Protein AF-A0A1V5H235-F1 (afdb_monomer)

pLDDT: mean 94.53, std 9.11, range [47.03, 98.69]

Mean predicted aligned error: 4.04 Å

Secondary structure (DSSP, 8-state):
-----SS-HHHHHHHHHHHHHHHHHHHHHHHHHHHHTT----HHHHHHHHHHHHHHSS-S-HHHHHHHHH--

Solvent-accessible surface area (backbone atoms only — not comparable to full-atom values): 4424 Å² total; per-residue (Å²): 130,88,79,73,70,96,60,54,73,68,57,52,44,68,74,41,46,66,62,54,51,50,53,53,50,53,52,52,53,47,52,56,51,41,53,74,69,73,50,75,102,44,72,66,60,58,49,52,55,52,38,53,51,41,71,70,52,96,62,81,62,33,70,58,56,32,52,54,66,75,72,111

Sequence (72 aa):
MSMTPPKSGAELLNMSYLDMRSHLLEVAAAFDRIERAGGADDPRLELLRQVGRIALDAKPDRARRFLERLSE

Foldseek 3Di:
DPDDPPDDPVRVCVVCVVVVVVVVVVLVVVVVVCVVVVHDPDVVVVLSVVLVCLCPDPDPPSVVVSVVSVVD

Radius of gyration: 15.8 Å; Cα contacts (8 Å, |Δi|>4): 17; chains: 1; bounding box: 29×22×53 Å

Structure (mmCIF, N/CA/C/O backbone):
data_AF-A0A1V5H235-F1
#
_entry.id   AF-A0A1V5H235-F1
#
loop_
_atom_site.group_PDB
_atom_site.id
_atom_site.type_symbol
_atom_site.label_atom_id
_atom_site.label_alt_id
_atom_site.label_comp_id
_atom_site.label_asym_id
_atom_site.label_entity_id
_atom_site.label_seq_id
_atom_site.pdbx_PDB_ins_code
_atom_site.Cartn_x
_atom_site.Cartn_y
_atom_site.Cartn_z
_atom_site.occupancy
_atom_site.B_iso_or_equiv
_atom_site.auth_seq_id
_atom_site.auth_comp_id
_atom_site.auth_asym_id
_atom_site.auth_atom_id
_atom_site.pdbx_PDB_model_num
ATOM 1 N N . MET A 1 1 ? -6.477 -10.564 30.269 1.00 47.03 1 MET A N 1
ATOM 2 C CA . MET A 1 1 ? -7.392 -9.414 30.096 1.00 47.03 1 MET A CA 1
ATOM 3 C C . MET A 1 1 ? -7.511 -9.139 28.608 1.00 47.03 1 MET A C 1
ATOM 5 O O . MET A 1 1 ? -6.481 -8.969 27.971 1.00 47.03 1 MET A O 1
ATOM 9 N N . SER A 1 2 ? -8.721 -9.180 28.045 1.00 58.19 2 SER A N 1
ATOM 10 C CA . SER A 1 2 ? -8.946 -8.777 26.651 1.00 58.19 2 SER A CA 1
ATOM 11 C C . SER A 1 2 ? -8.781 -7.263 26.575 1.00 58.19 2 SER A C 1
ATOM 13 O O . SER A 1 2 ? -9.601 -6.534 27.126 1.00 58.19 2 SER A O 1
ATOM 15 N N . MET A 1 3 ? -7.687 -6.795 25.978 1.00 69.94 3 MET A N 1
ATOM 16 C CA . MET A 1 3 ? -7.449 -5.368 25.798 1.00 69.94 3 MET A CA 1
ATOM 17 C C . MET A 1 3 ? -8.284 -4.906 24.609 1.00 69.94 3 MET A C 1
ATOM 19 O O . MET A 1 3 ? -7.924 -5.143 23.458 1.00 69.94 3 MET A O 1
ATOM 23 N N . THR A 1 4 ? -9.440 -4.313 24.893 1.00 68.94 4 THR A N 1
ATOM 24 C CA . THR A 1 4 ? -10.262 -3.681 23.863 1.00 68.94 4 THR A CA 1
ATOM 25 C C . THR A 1 4 ? -9.415 -2.614 23.167 1.00 68.94 4 THR A C 1
ATOM 27 O O . THR A 1 4 ? -8.817 -1.784 23.859 1.00 68.94 4 THR A O 1
ATOM 30 N N . PRO A 1 5 ? -9.320 -2.623 21.826 1.00 78.19 5 PRO A N 1
ATOM 31 C CA . PRO A 1 5 ? -8.619 -1.576 21.103 1.00 78.19 5 PRO A CA 1
ATOM 32 C C . PRO A 1 5 ? -9.182 -0.201 21.494 1.00 78.19 5 PRO A C 1
ATOM 34 O O . PRO A 1 5 ? -10.401 -0.053 21.576 1.00 78.19 5 PRO A O 1
ATOM 37 N N . PRO A 1 6 ? -8.331 0.816 21.718 1.00 86.62 6 PRO A N 1
ATOM 38 C CA . PRO A 1 6 ? -8.775 2.132 22.186 1.00 86.62 6 PRO A CA 1
ATOM 39 C C . PRO A 1 6 ? -9.606 2.908 21.152 1.00 86.62 6 PRO A C 1
ATOM 41 O O . PRO A 1 6 ? -10.156 3.951 21.486 1.00 86.62 6 PRO A O 1
ATOM 44 N N . LYS A 1 7 ? -9.671 2.431 19.903 1.00 92.94 7 LYS A N 1
ATOM 45 C CA . LYS A 1 7 ? -10.487 2.982 18.817 1.00 92.94 7 LYS A CA 1
ATOM 46 C C . LYS A 1 7 ? -11.204 1.851 18.088 1.00 92.94 7 LYS A C 1
ATOM 48 O O . LYS A 1 7 ? -10.627 0.781 17.882 1.00 92.94 7 LYS A O 1
ATOM 53 N N . SER A 1 8 ? -12.435 2.102 17.664 1.00 95.31 8 SER A N 1
ATOM 54 C CA . SER A 1 8 ? -13.185 1.222 16.770 1.00 95.31 8 SER A CA 1
ATOM 55 C C . SER A 1 8 ? -12.578 1.198 15.361 1.00 95.31 8 SER A C 1
ATOM 57 O O . SER A 1 8 ? -11.828 2.091 14.957 1.00 95.31 8 SER A O 1
ATOM 59 N N . GLY A 1 9 ? -12.945 0.189 14.568 1.00 93.81 9 GLY A N 1
ATOM 60 C CA . GLY A 1 9 ? -12.539 0.117 13.162 1.00 93.81 9 GLY A CA 1
ATOM 61 C C . GLY A 1 9 ? -13.033 1.309 12.330 1.00 93.81 9 GLY A C 1
ATOM 62 O O . GLY A 1 9 ? -12.315 1.771 11.448 1.00 93.81 9 GLY A O 1
ATOM 63 N N . ALA A 1 10 ? -14.218 1.846 12.640 1.00 96.56 10 ALA A N 1
ATOM 64 C CA . ALA A 1 10 ? -14.774 3.011 11.952 1.00 96.56 10 ALA A CA 1
ATOM 65 C C . ALA A 1 10 ? -13.975 4.290 12.246 1.00 96.56 10 ALA A C 1
ATOM 67 O O . ALA A 1 10 ? -13.699 5.063 11.331 1.00 96.56 10 ALA A O 1
ATOM 68 N N . GLU A 1 11 ? -13.554 4.490 13.498 1.00 97.62 11 GLU A N 1
ATOM 69 C CA . GLU A 1 11 ? -12.705 5.626 13.875 1.00 97.62 11 GLU A CA 1
ATOM 70 C C . GLU A 1 11 ? -11.340 5.554 13.190 1.00 97.62 11 GLU A C 1
ATOM 72 O O . GLU A 1 11 ? -10.882 6.551 12.638 1.00 97.62 11 GLU A O 1
ATOM 77 N N . LEU A 1 12 ? -10.715 4.372 13.165 1.00 96.06 12 LEU A N 1
ATOM 78 C CA . LEU A 1 12 ? -9.445 4.172 12.465 1.00 96.06 12 LEU A CA 1
ATOM 79 C C . LEU A 1 12 ? -9.579 4.419 10.960 1.00 96.06 12 LEU A C 1
ATOM 81 O O . LEU A 1 12 ? -8.744 5.112 10.382 1.00 96.06 12 LEU A O 1
ATOM 85 N N . LEU A 1 13 ? -10.644 3.910 10.333 1.00 96.19 13 LEU A N 1
ATOM 86 C CA . LEU A 1 13 ? -10.911 4.167 8.922 1.00 96.19 13 LEU A CA 1
ATOM 87 C C . LEU A 1 13 ? -11.059 5.666 8.661 1.00 96.19 13 LEU A C 1
ATOM 89 O O . LEU A 1 13 ? -10.396 6.184 7.773 1.00 96.19 13 LEU A O 1
ATOM 93 N N . ASN A 1 14 ? -11.876 6.372 9.444 1.00 98.25 14 ASN A N 1
ATOM 94 C CA . ASN A 1 14 ? -12.091 7.806 9.262 1.00 98.25 14 ASN A CA 1
ATOM 95 C C . ASN A 1 14 ? -10.793 8.615 9.421 1.00 98.25 14 ASN A C 1
ATOM 97 O O . ASN A 1 14 ? -10.539 9.523 8.635 1.00 98.25 14 ASN A O 1
ATOM 101 N N . MET A 1 15 ? -9.954 8.258 10.399 1.00 97.62 15 MET A N 1
ATOM 102 C CA . MET A 1 15 ? -8.659 8.911 10.618 1.00 97.62 15 MET A CA 1
ATOM 103 C C . MET A 1 15 ? -7.684 8.713 9.454 1.00 97.62 15 MET A C 1
ATOM 105 O O . MET A 1 15 ? -6.917 9.621 9.160 1.00 97.62 15 MET A O 1
ATOM 109 N N . SER A 1 16 ? -7.691 7.544 8.807 1.00 96.56 16 SER A N 1
ATOM 110 C CA . SER A 1 16 ? -6.701 7.188 7.778 1.00 96.56 16 SER A CA 1
ATOM 111 C C . SER A 1 16 ? -7.222 7.278 6.341 1.00 96.56 16 SER A C 1
ATOM 113 O O . SER A 1 16 ? -6.442 7.129 5.404 1.00 96.56 16 SER A O 1
ATOM 115 N N . TYR A 1 17 ? -8.524 7.504 6.136 1.00 97.88 17 TYR A N 1
ATOM 116 C CA . TYR A 1 17 ? -9.173 7.353 4.829 1.00 97.88 17 TYR A CA 1
ATOM 117 C C . TYR A 1 17 ? -8.549 8.227 3.738 1.00 97.88 17 TYR A C 1
ATOM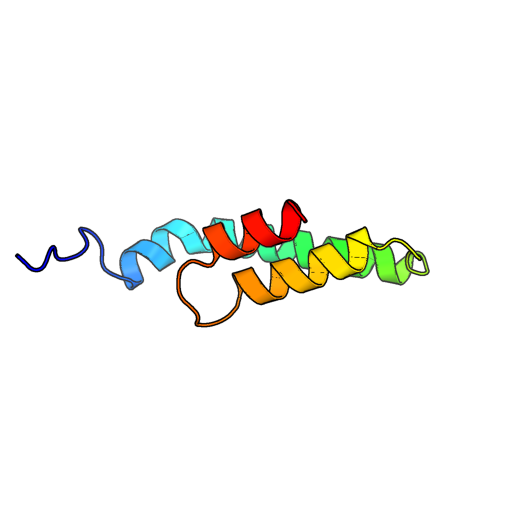 119 O O . TYR A 1 17 ? -8.265 7.735 2.645 1.00 97.88 17 TYR A O 1
ATOM 127 N N . LEU A 1 18 ? -8.337 9.516 4.019 1.00 98.44 18 LEU A N 1
ATOM 128 C CA . LEU A 1 18 ? -7.819 10.454 3.022 1.00 98.44 18 LEU A CA 1
ATOM 129 C C . LEU A 1 18 ? -6.365 10.146 2.649 1.00 98.44 18 LEU A C 1
ATOM 131 O O . LEU A 1 18 ? -6.049 10.131 1.459 1.00 98.44 18 LEU A O 1
ATOM 135 N N . ASP A 1 19 ? -5.528 9.815 3.632 1.00 98.19 19 ASP A N 1
ATOM 136 C CA . ASP A 1 19 ? -4.120 9.467 3.412 1.00 98.19 19 ASP A CA 1
ATOM 137 C C . ASP A 1 19 ? -3.993 8.157 2.629 1.00 98.19 19 ASP A C 1
ATOM 139 O O . ASP A 1 19 ? -3.312 8.096 1.604 1.00 98.19 19 ASP A O 1
ATOM 143 N N . MET A 1 20 ? -4.730 7.117 3.045 1.00 97.06 20 MET A N 1
ATOM 144 C CA . MET A 1 20 ? -4.775 5.840 2.327 1.00 97.06 20 MET A CA 1
ATOM 145 C C . MET A 1 20 ? -5.243 6.036 0.885 1.00 97.06 20 MET A C 1
ATOM 147 O O . MET A 1 20 ? -4.641 5.495 -0.041 1.00 97.06 20 MET A O 1
ATOM 151 N N . ARG A 1 21 ? -6.296 6.833 0.675 1.00 97.94 21 ARG A N 1
ATOM 152 C CA . ARG A 1 21 ? -6.812 7.133 -0.663 1.00 97.94 21 ARG A CA 1
ATOM 153 C C . ARG A 1 21 ? -5.780 7.866 -1.520 1.00 97.94 21 ARG A C 1
ATOM 155 O O . ARG A 1 21 ? -5.640 7.511 -2.688 1.00 97.94 21 ARG A O 1
ATOM 162 N N . SER A 1 22 ? -5.078 8.858 -0.969 1.00 98.50 22 SER A N 1
ATOM 163 C CA . SER A 1 22 ? -4.045 9.604 -1.699 1.00 98.50 22 SER A CA 1
ATOM 164 C C . SER A 1 22 ? -2.917 8.681 -2.150 1.00 98.50 22 SER A C 1
ATOM 166 O O . SER A 1 22 ? -2.624 8.603 -3.341 1.00 98.50 22 SER A O 1
ATOM 168 N N . HIS A 1 23 ? -2.356 7.899 -1.227 1.00 97.56 23 HIS A N 1
ATOM 169 C CA . HIS A 1 23 ? -1.233 7.015 -1.534 1.00 97.56 23 HIS A CA 1
ATOM 170 C C . HIS A 1 23 ? -1.605 5.891 -2.502 1.00 97.56 23 HIS A C 1
ATOM 172 O O . HIS A 1 23 ? -0.833 5.577 -3.407 1.00 97.56 23 HIS A O 1
ATOM 178 N N . LEU A 1 24 ? -2.801 5.306 -2.376 1.00 97.50 24 LEU A N 1
ATOM 179 C CA . LEU A 1 24 ? -3.271 4.302 -3.336 1.00 97.50 24 LEU A CA 1
ATOM 180 C C . LEU A 1 24 ? -3.426 4.892 -4.744 1.00 97.50 24 LEU A C 1
ATOM 182 O O . LEU A 1 24 ? -3.044 4.244 -5.720 1.00 97.50 24 LEU A O 1
ATOM 186 N N . LEU A 1 25 ? -3.940 6.121 -4.858 1.00 98.50 25 LEU A N 1
ATOM 187 C CA . LEU A 1 25 ? -4.069 6.809 -6.142 1.00 98.50 25 LEU A CA 1
ATOM 188 C C . LEU A 1 25 ? -2.701 7.147 -6.750 1.00 98.50 25 LEU A C 1
ATOM 190 O O . LEU A 1 25 ? -2.501 6.961 -7.948 1.00 98.50 25 LEU A O 1
ATOM 194 N N . GLU A 1 26 ? -1.755 7.616 -5.937 1.00 98.56 26 GLU A N 1
ATOM 195 C CA . GLU A 1 26 ? -0.385 7.910 -6.368 1.00 98.56 26 GLU A CA 1
ATOM 196 C C . GLU A 1 26 ? 0.319 6.665 -6.916 1.00 98.56 26 GLU A C 1
ATOM 198 O O . GLU A 1 26 ? 0.914 6.720 -7.995 1.00 98.56 26 GLU A O 1
ATOM 203 N N . VAL A 1 27 ? 0.200 5.533 -6.214 1.00 98.00 27 VAL A N 1
ATOM 204 C CA . VAL A 1 27 ? 0.761 4.245 -6.641 1.00 98.00 27 VAL A CA 1
ATOM 205 C C . VAL A 1 27 ? 0.122 3.776 -7.949 1.00 98.00 27 VAL A C 1
ATOM 207 O O . VAL A 1 27 ? 0.844 3.422 -8.881 1.00 98.00 27 VAL A O 1
ATOM 210 N N . ALA A 1 28 ? -1.210 3.824 -8.061 1.00 98.25 28 ALA A N 1
ATOM 211 C CA . ALA A 1 28 ? -1.912 3.454 -9.292 1.00 98.25 28 ALA A CA 1
ATOM 212 C C . ALA A 1 28 ? -1.469 4.326 -10.481 1.00 98.25 28 ALA A C 1
ATOM 214 O O . ALA A 1 28 ? -1.080 3.810 -11.527 1.00 98.25 28 ALA A O 1
ATOM 21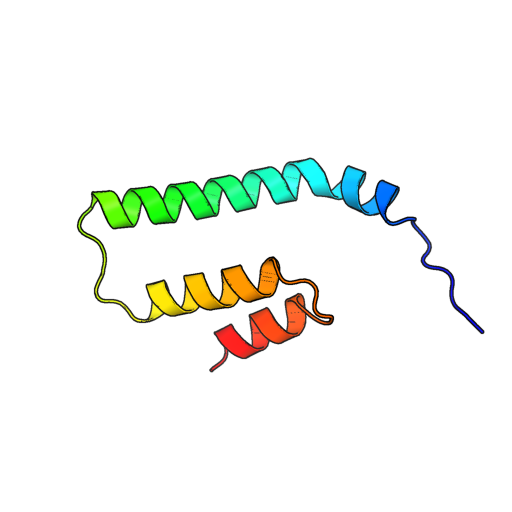5 N N . ALA A 1 29 ? -1.418 5.648 -10.291 1.00 98.69 29 ALA A N 1
ATOM 216 C CA . ALA A 1 29 ? -0.978 6.579 -11.325 1.00 98.69 29 ALA A CA 1
ATOM 217 C C . ALA A 1 29 ? 0.490 6.366 -11.736 1.00 98.69 29 ALA A C 1
ATOM 219 O O . ALA A 1 29 ? 0.852 6.623 -12.886 1.00 98.69 29 ALA A O 1
ATOM 220 N N . ALA A 1 30 ? 1.357 5.927 -10.817 1.00 98.38 30 ALA A N 1
ATOM 221 C CA . ALA A 1 30 ? 2.739 5.585 -11.135 1.00 98.38 30 ALA A CA 1
ATOM 222 C C . ALA A 1 30 ? 2.823 4.345 -12.039 1.00 98.38 30 ALA A C 1
ATOM 224 O O . ALA A 1 30 ? 3.513 4.404 -13.059 1.00 98.38 30 ALA A O 1
ATOM 225 N N . PHE A 1 31 ? 2.080 3.275 -11.728 1.00 98.31 31 PHE A N 1
ATOM 226 C CA . PHE A 1 31 ? 1.992 2.095 -12.597 1.00 98.31 31 PHE A CA 1
ATOM 227 C C . PHE A 1 31 ? 1.489 2.463 -14.001 1.00 98.31 31 PHE A C 1
ATOM 229 O O . PHE A 1 31 ? 2.156 2.130 -14.979 1.00 98.31 31 PHE A O 1
ATOM 236 N N . ASP A 1 32 ? 0.418 3.258 -14.109 1.00 98.56 32 ASP A N 1
ATOM 237 C CA . ASP A 1 32 ? -0.116 3.715 -15.402 1.00 98.56 32 ASP A CA 1
ATOM 238 C C . ASP A 1 32 ? 0.910 4.505 -16.229 1.00 98.56 32 ASP A C 1
ATOM 240 O O . ASP A 1 32 ? 0.920 4.453 -17.460 1.00 98.56 32 ASP A O 1
ATOM 244 N N . ARG A 1 33 ? 1.751 5.325 -15.584 1.00 98.56 33 ARG A N 1
ATOM 245 C CA . ARG A 1 33 ? 2.804 6.086 -16.281 1.00 98.56 33 ARG A CA 1
ATOM 246 C C . ARG A 1 33 ? 3.918 5.169 -16.779 1.00 98.56 33 ARG A C 1
ATOM 248 O O . ARG A 1 33 ? 4.375 5.366 -17.900 1.00 98.56 33 ARG A O 1
ATOM 255 N N . ILE A 1 34 ? 4.326 4.185 -15.976 1.00 98.38 34 ILE A N 1
ATOM 256 C CA . ILE A 1 34 ? 5.344 3.192 -16.355 1.00 98.38 34 ILE A CA 1
ATOM 257 C C . ILE A 1 34 ? 4.853 2.375 -17.553 1.00 98.38 34 ILE A C 1
ATOM 259 O O . ILE A 1 34 ? 5.563 2.245 -18.545 1.00 98.38 34 ILE A O 1
ATOM 263 N N . GLU A 1 35 ? 3.619 1.878 -17.498 1.00 97.56 35 GLU A N 1
ATOM 264 C CA . GLU A 1 35 ? 3.026 1.079 -18.573 1.00 97.56 35 GLU A CA 1
ATOM 265 C C . GLU A 1 35 ? 2.881 1.893 -19.867 1.00 97.56 35 GLU A C 1
ATOM 267 O O . GLU A 1 35 ? 3.274 1.429 -20.937 1.00 97.56 35 GLU A O 1
ATOM 272 N N . ARG A 1 36 ? 2.433 3.154 -19.778 1.00 98.31 36 ARG A N 1
ATOM 273 C CA . ARG A 1 36 ? 2.379 4.065 -20.938 1.00 98.31 36 ARG A CA 1
ATOM 274 C C . ARG A 1 36 ? 3.746 4.408 -21.525 1.00 98.31 36 ARG A C 1
ATOM 276 O O . ARG A 1 36 ? 3.821 4.713 -22.710 1.00 98.31 36 ARG A O 1
ATOM 283 N N . ALA A 1 37 ? 4.808 4.368 -20.725 1.00 98.25 37 ALA A N 1
ATOM 284 C CA . ALA A 1 37 ? 6.175 4.582 -21.192 1.00 98.25 37 ALA A CA 1
ATOM 285 C C . ALA A 1 37 ? 6.782 3.345 -21.889 1.00 98.25 37 ALA A C 1
ATOM 287 O O . ALA A 1 37 ? 7.939 3.396 -22.297 1.00 98.25 37 ALA A O 1
ATOM 288 N N . GLY A 1 38 ? 6.019 2.255 -22.044 1.00 97.19 38 GLY A N 1
ATOM 289 C CA . GLY A 1 38 ? 6.485 0.998 -22.638 1.00 97.19 38 GLY A CA 1
ATOM 290 C C . GLY A 1 38 ? 6.874 -0.070 -21.613 1.00 97.19 38 GLY A C 1
ATOM 291 O O . GLY A 1 38 ? 7.386 -1.119 -21.994 1.00 97.19 38 GLY A O 1
ATOM 292 N N . GLY A 1 39 ? 6.609 0.167 -20.325 1.00 95.75 39 GLY A N 1
ATOM 293 C CA . GLY A 1 39 ? 6.967 -0.742 -19.241 1.00 95.75 39 GLY A CA 1
ATOM 294 C C . GLY A 1 39 ? 8.442 -0.657 -18.841 1.00 95.75 39 GLY A C 1
ATOM 295 O O . GLY A 1 39 ? 9.179 0.237 -19.253 1.00 95.75 39 GLY A O 1
ATOM 296 N N . ALA A 1 40 ? 8.861 -1.591 -17.989 1.00 97.00 40 ALA A N 1
ATOM 297 C CA . ALA A 1 40 ? 10.250 -1.761 -17.579 1.00 97.00 40 ALA A CA 1
ATOM 298 C C . ALA A 1 40 ? 10.523 -3.247 -17.319 1.00 97.00 40 ALA A C 1
ATOM 300 O O . ALA A 1 40 ? 9.767 -3.884 -16.582 1.00 97.00 40 ALA A O 1
ATOM 301 N N . ASP A 1 41 ? 11.605 -3.778 -17.890 1.00 96.19 41 ASP A N 1
ATOM 302 C CA . ASP A 1 41 ? 12.128 -5.106 -17.547 1.00 96.19 41 ASP A CA 1
ATOM 303 C C . ASP A 1 41 ? 13.005 -4.994 -16.293 1.00 96.19 41 ASP A C 1
ATOM 305 O O . ASP A 1 41 ? 14.233 -5.028 -16.338 1.00 96.19 41 ASP A O 1
ATOM 309 N N . ASP A 1 42 ? 12.349 -4.707 -15.168 1.00 96.88 42 ASP A N 1
ATOM 310 C CA . ASP A 1 42 ? 12.997 -4.475 -13.882 1.00 96.88 42 ASP A CA 1
ATOM 311 C C . ASP A 1 42 ? 12.277 -5.280 -12.788 1.00 96.88 42 ASP A C 1
ATOM 313 O O . ASP A 1 42 ? 11.067 -5.100 -12.588 1.00 96.88 42 ASP A O 1
ATOM 317 N N . PRO A 1 43 ? 12.987 -6.144 -12.035 1.00 95.69 43 PRO A N 1
ATOM 318 C CA . PRO A 1 43 ? 12.375 -6.983 -11.004 1.00 95.69 43 PRO A CA 1
ATOM 319 C C . PRO A 1 43 ? 11.700 -6.168 -9.893 1.00 95.69 43 PRO A C 1
ATOM 321 O O . PRO A 1 43 ? 10.771 -6.660 -9.246 1.00 95.69 43 PRO A O 1
ATOM 324 N N . ARG A 1 44 ? 12.094 -4.900 -9.695 1.00 96.12 44 ARG A N 1
ATOM 325 C CA . ARG A 1 44 ? 11.447 -4.001 -8.731 1.00 96.12 44 ARG A CA 1
ATOM 326 C C . ARG A 1 44 ? 9.988 -3.740 -9.088 1.00 96.12 44 ARG A C 1
ATOM 328 O O . ARG A 1 44 ? 9.181 -3.545 -8.184 1.00 96.12 44 ARG A O 1
ATOM 335 N N . LEU A 1 45 ? 9.621 -3.757 -10.372 1.00 97.00 45 LEU A N 1
ATOM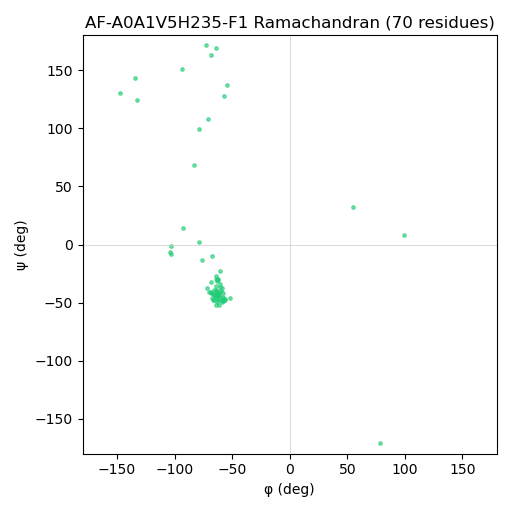 336 C CA . LEU A 1 45 ? 8.235 -3.537 -10.788 1.00 97.00 45 LEU A CA 1
ATOM 337 C C . LEU A 1 45 ? 7.325 -4.672 -10.306 1.00 97.00 45 LEU A C 1
ATOM 339 O O . LEU A 1 45 ? 6.240 -4.418 -9.783 1.00 97.00 45 LEU A O 1
ATOM 343 N N . GLU A 1 46 ? 7.781 -5.917 -10.431 1.00 96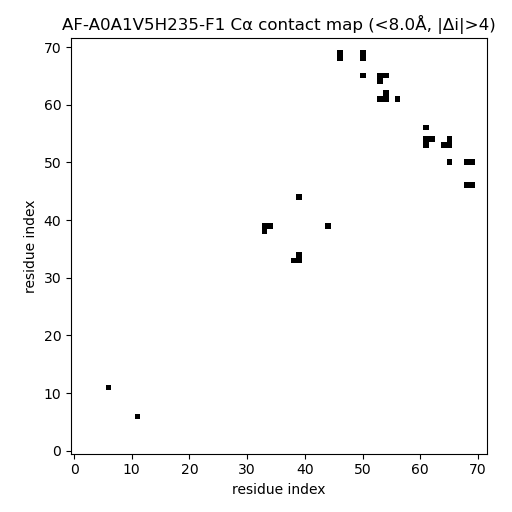.38 46 GLU A N 1
ATOM 344 C CA . GLU A 1 46 ? 7.033 -7.074 -9.937 1.00 96.38 46 GLU A 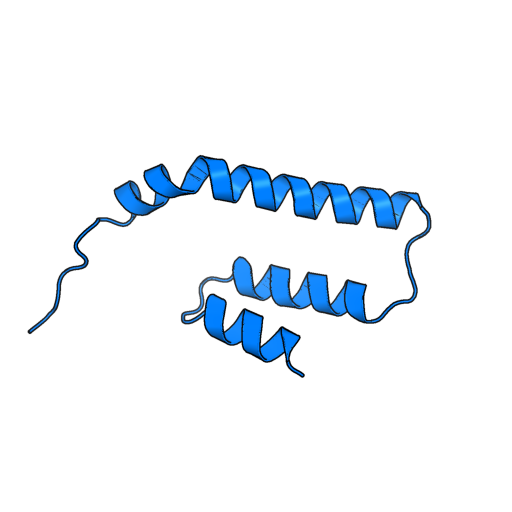CA 1
ATOM 345 C C . GLU A 1 46 ? 7.054 -7.145 -8.402 1.00 96.38 46 GLU A C 1
ATOM 347 O O . GLU A 1 46 ? 6.019 -7.421 -7.790 1.00 96.38 46 GLU A O 1
ATOM 352 N N . LEU A 1 47 ? 8.174 -6.792 -7.759 1.00 97.88 47 LEU A N 1
ATOM 353 C CA . LEU A 1 47 ? 8.242 -6.662 -6.301 1.00 97.88 47 LEU A CA 1
ATOM 354 C C . LEU A 1 47 ? 7.196 -5.665 -5.771 1.00 97.88 47 LEU A C 1
ATOM 356 O O . LEU A 1 47 ? 6.447 -5.995 -4.851 1.00 97.88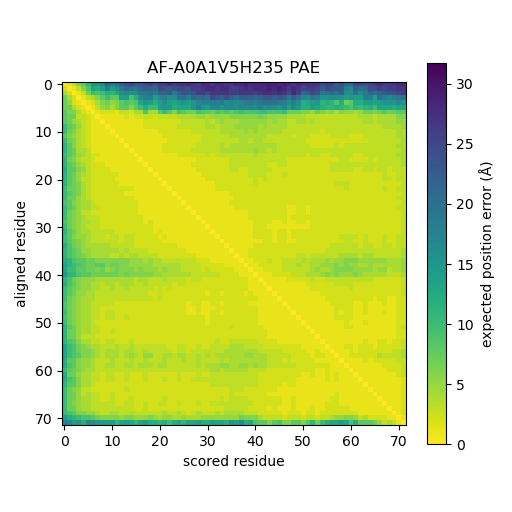 47 LEU A O 1
ATOM 360 N N . LEU A 1 48 ? 7.072 -4.486 -6.395 1.00 97.56 48 LEU A N 1
ATOM 361 C CA . LEU A 1 48 ? 6.067 -3.477 -6.038 1.00 97.56 48 LEU A CA 1
ATOM 362 C C . LEU A 1 48 ? 4.631 -4.011 -6.172 1.00 97.56 48 LEU A C 1
ATOM 364 O O . LEU A 1 48 ? 3.792 -3.760 -5.302 1.00 97.56 48 LEU A O 1
ATOM 368 N N . ARG A 1 49 ? 4.336 -4.798 -7.217 1.00 96.62 49 ARG A N 1
ATOM 369 C CA . ARG A 1 49 ? 3.021 -5.450 -7.376 1.00 96.62 49 ARG A CA 1
ATOM 370 C C . ARG A 1 49 ? 2.755 -6.464 -6.265 1.00 96.62 49 ARG A C 1
ATOM 372 O O . ARG A 1 49 ? 1.638 -6.538 -5.754 1.00 96.62 49 ARG A O 1
ATOM 379 N N . GLN A 1 50 ? 3.756 -7.240 -5.864 1.00 97.75 50 GLN A N 1
ATOM 380 C CA . GLN A 1 50 ? 3.618 -8.231 -4.794 1.00 97.75 50 GLN A CA 1
ATOM 381 C C . GLN A 1 50 ? 3.359 -7.587 -3.437 1.00 97.75 50 GLN A C 1
ATOM 383 O O . GLN A 1 50 ? 2.418 -7.981 -2.747 1.00 97.75 50 GLN A O 1
ATOM 388 N N . VAL A 1 51 ? 4.131 -6.565 -3.066 1.00 98.12 51 VAL A N 1
ATOM 389 C CA . VAL A 1 51 ? 3.922 -5.872 -1.788 1.00 98.12 51 VAL A CA 1
ATOM 390 C C . VAL A 1 51 ? 2.612 -5.077 -1.787 1.00 98.12 51 VAL A C 1
ATOM 392 O O . VAL A 1 51 ? 1.908 -5.060 -0.778 1.00 98.12 51 VAL A O 1
ATOM 395 N N . GLY A 1 52 ? 2.185 -4.544 -2.940 1.00 97.69 52 GLY A N 1
ATOM 396 C CA . GLY A 1 52 ? 0.848 -3.969 -3.115 1.00 97.69 52 GLY A CA 1
ATOM 397 C C . GLY A 1 52 ? -0.278 -4.970 -2.824 1.00 97.69 52 GLY A C 1
ATOM 398 O O . GLY A 1 52 ? -1.238 -4.638 -2.129 1.00 97.69 52 GLY A O 1
ATOM 399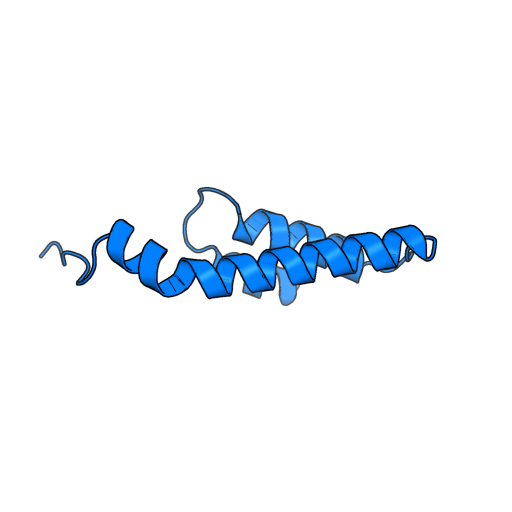 N N . ARG A 1 53 ? -0.140 -6.231 -3.264 1.00 97.56 53 ARG A N 1
ATOM 400 C CA . ARG A 1 53 ? -1.093 -7.308 -2.924 1.00 97.56 53 ARG A CA 1
ATOM 401 C C . ARG A 1 53 ? -1.108 -7.608 -1.421 1.00 97.56 53 ARG A C 1
ATOM 403 O O . ARG A 1 53 ? -2.183 -7.815 -0.868 1.00 97.56 53 ARG A O 1
ATOM 410 N N . ILE A 1 54 ? 0.049 -7.593 -0.751 1.00 98.12 54 ILE A N 1
ATOM 411 C CA . ILE A 1 54 ? 0.137 -7.779 0.712 1.00 98.12 54 ILE A CA 1
ATOM 412 C C . ILE A 1 54 ? -0.598 -6.654 1.451 1.00 98.12 54 ILE A C 1
ATOM 414 O O . ILE A 1 54 ? -1.321 -6.921 2.410 1.00 98.12 54 ILE A O 1
ATOM 418 N N . ALA A 1 55 ? -0.445 -5.404 1.004 1.00 96.69 55 ALA A N 1
ATOM 419 C CA . ALA A 1 55 ? -1.081 -4.249 1.637 1.00 96.69 55 ALA A CA 1
ATOM 420 C C . ALA A 1 55 ? -2.621 -4.307 1.599 1.00 96.69 55 ALA A C 1
ATOM 422 O O . ALA A 1 55 ? -3.273 -3.785 2.505 1.00 96.69 55 ALA A O 1
ATOM 423 N N . LEU A 1 56 ? -3.194 -4.951 0.578 1.00 95.69 56 LEU A N 1
ATOM 424 C CA . LEU A 1 56 ? -4.636 -4.966 0.310 1.00 95.69 56 LEU A CA 1
ATOM 425 C C . LEU A 1 56 ? -5.343 -6.278 0.692 1.00 95.69 56 LEU A C 1
ATOM 427 O O . LEU A 1 56 ? -6.569 -6.348 0.617 1.00 95.69 56 LEU A O 1
ATOM 431 N N . ASP A 1 57 ? -4.614 -7.323 1.091 1.00 96.50 57 ASP A N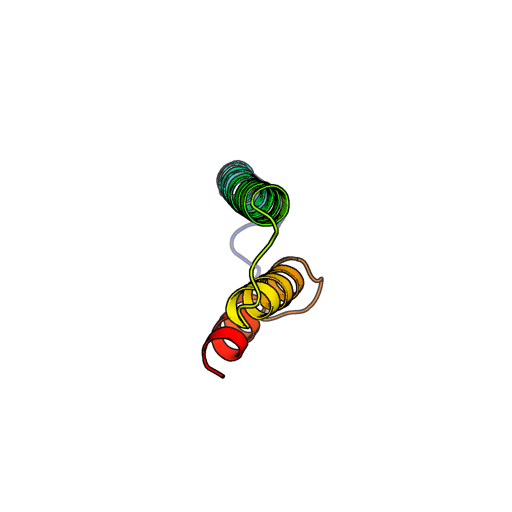 1
ATOM 432 C CA . ASP A 1 57 ? -5.224 -8.611 1.446 1.00 96.50 57 ASP A CA 1
ATOM 433 C C . ASP A 1 57 ? -5.974 -8.574 2.791 1.00 96.50 57 ASP A C 1
ATOM 435 O O . ASP A 1 57 ? -5.901 -7.608 3.535 1.00 96.50 57 ASP A O 1
ATOM 439 N N . ALA A 1 58 ? -6.711 -9.624 3.158 1.00 95.06 58 ALA A N 1
ATOM 440 C CA . ALA A 1 58 ? -7.422 -9.703 4.444 1.00 95.06 58 ALA A CA 1
ATOM 441 C C . ALA A 1 58 ? -6.611 -10.387 5.568 1.00 95.06 58 ALA A C 1
ATOM 443 O O . ALA A 1 58 ? -7.180 -10.776 6.587 1.00 95.06 58 ALA A O 1
ATOM 444 N N . LYS A 1 59 ? -5.296 -10.580 5.393 1.00 96.44 59 LYS A N 1
ATOM 445 C CA . LYS A 1 59 ? -4.464 -11.372 6.311 1.00 96.44 59 LYS A CA 1
ATOM 446 C C . LYS A 1 59 ? -3.796 -10.479 7.374 1.00 96.44 59 LYS A C 1
ATOM 448 O O . LYS A 1 59 ? -3.502 -9.314 7.096 1.00 96.44 59 LYS A O 1
ATOM 453 N N . PRO A 1 60 ? -3.512 -11.004 8.580 1.00 96.44 60 PRO A N 1
ATOM 454 C CA . PRO A 1 60 ? -2.836 -10.248 9.637 1.00 96.44 60 PRO A CA 1
ATOM 455 C C . PRO A 1 60 ? -1.404 -9.840 9.247 1.00 96.44 60 PRO A C 1
ATOM 457 O O . PRO A 1 60 ? -0.861 -10.283 8.231 1.00 96.44 60 PRO A O 1
ATOM 460 N N . ASP A 1 61 ? -0.793 -8.970 10.052 1.00 96.88 61 ASP A N 1
ATOM 461 C CA . ASP A 1 61 ? 0.617 -8.566 9.949 1.00 96.88 61 ASP A CA 1
ATOM 462 C C . ASP A 1 61 ? 1.053 -8.007 8.583 1.00 96.88 61 ASP A C 1
ATOM 464 O O . ASP A 1 61 ? 2.195 -8.203 8.165 1.00 96.88 61 ASP A O 1
ATOM 468 N N . ARG A 1 62 ? 0.162 -7.316 7.857 1.00 97.31 62 ARG A N 1
ATOM 469 C CA . ARG A 1 62 ? 0.460 -6.792 6.508 1.00 97.31 62 ARG A CA 1
ATOM 470 C C . ARG A 1 62 ? 1.747 -5.978 6.467 1.00 97.31 62 ARG A C 1
ATOM 472 O O . ARG A 1 62 ? 2.567 -6.219 5.598 1.00 97.31 62 ARG A O 1
ATOM 479 N N . ALA A 1 63 ? 1.947 -5.069 7.423 1.00 97.19 63 ALA A N 1
ATOM 480 C CA . ALA A 1 63 ? 3.139 -4.223 7.472 1.00 97.19 63 ALA A CA 1
ATOM 481 C C . ALA A 1 63 ? 4.435 -5.040 7.624 1.00 97.19 63 ALA A C 1
ATOM 483 O O . ALA A 1 63 ? 5.402 -4.787 6.911 1.00 97.19 63 ALA A O 1
ATOM 484 N N . ARG A 1 64 ? 4.438 -6.056 8.498 1.00 98.19 64 ARG A N 1
ATOM 485 C CA . ARG A 1 64 ? 5.586 -6.956 8.681 1.00 98.19 64 ARG A CA 1
ATOM 486 C C . ARG A 1 64 ? 5.862 -7.747 7.404 1.00 98.19 64 ARG A C 1
ATOM 488 O O . ARG A 1 64 ? 6.972 -7.695 6.898 1.00 98.19 64 ARG A O 1
ATOM 495 N N . ARG A 1 65 ? 4.841 -8.411 6.850 1.00 98.19 65 ARG A N 1
ATOM 496 C CA . ARG A 1 65 ? 4.968 -9.197 5.609 1.00 98.19 65 ARG A CA 1
ATOM 497 C C . ARG A 1 65 ? 5.411 -8.337 4.422 1.00 98.19 65 ARG A C 1
ATOM 499 O O . ARG A 1 65 ? 6.167 -8.799 3.577 1.00 98.19 65 ARG A O 1
ATOM 506 N N . PHE A 1 66 ? 4.937 -7.094 4.356 1.00 98.06 66 PHE A N 1
ATOM 507 C CA . PHE A 1 66 ? 5.328 -6.122 3.339 1.00 98.06 66 PHE A CA 1
ATOM 508 C C . PHE A 1 66 ? 6.820 -5.795 3.455 1.00 98.06 66 PHE A C 1
ATOM 510 O O . PHE A 1 66 ? 7.534 -5.856 2.460 1.00 98.06 66 PHE A O 1
ATOM 517 N N . LEU A 1 67 ? 7.291 -5.485 4.667 1.00 98.12 67 LEU A N 1
ATOM 518 C CA . LEU A 1 67 ? 8.694 -5.167 4.929 1.00 98.12 67 LEU A CA 1
ATOM 519 C C . LEU A 1 67 ? 9.623 -6.363 4.685 1.00 98.12 67 LEU A C 1
ATOM 521 O O . LEU A 1 67 ? 10.662 -6.202 4.051 1.00 98.12 67 LEU A O 1
ATOM 525 N N . GLU A 1 68 ? 9.241 -7.550 5.159 1.00 97.75 68 GLU A N 1
ATOM 526 C CA . GLU A 1 68 ? 9.975 -8.799 4.920 1.00 97.75 68 GLU A CA 1
ATOM 527 C C . GLU A 1 68 ? 10.141 -9.036 3.420 1.00 97.75 68 GLU A C 1
ATOM 529 O O . GLU A 1 68 ? 11.261 -9.228 2.962 1.00 97.75 68 GLU A O 1
ATOM 534 N N . ARG A 1 69 ? 9.064 -8.895 2.633 1.00 97.44 69 ARG A N 1
ATOM 535 C CA . ARG A 1 69 ? 9.136 -9.077 1.180 1.00 97.44 69 ARG A CA 1
ATOM 536 C C . ARG A 1 69 ? 10.030 -8.047 0.480 1.00 97.44 69 ARG A C 1
ATOM 538 O O . ARG A 1 69 ? 10.597 -8.369 -0.553 1.00 97.44 69 ARG A O 1
ATOM 545 N N . LEU A 1 70 ? 10.161 -6.830 1.012 1.00 96.44 70 LEU A N 1
ATOM 546 C CA . LEU A 1 70 ? 11.103 -5.826 0.494 1.00 96.44 70 LEU A CA 1
ATOM 547 C C . LEU A 1 70 ? 12.567 -6.082 0.886 1.00 96.44 70 LEU A C 1
ATOM 549 O O . LEU A 1 70 ? 13.449 -5.416 0.347 1.00 96.44 70 LEU A O 1
ATOM 553 N N .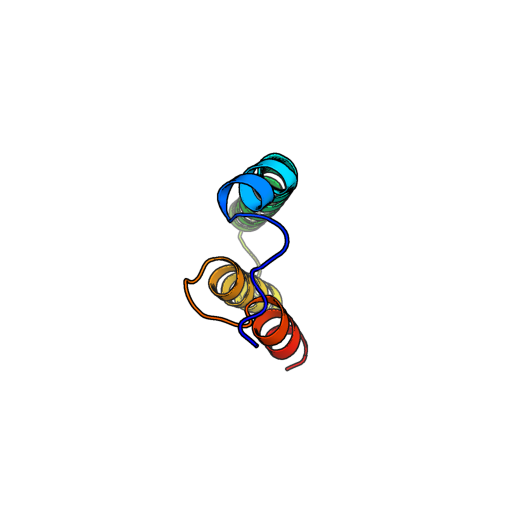 SER A 1 71 ? 12.816 -6.973 1.845 1.00 94.25 71 SER A N 1
ATOM 554 C CA . SER A 1 71 ? 14.149 -7.256 2.393 1.00 94.25 71 SER A CA 1
ATOM 555 C C . SER A 1 71 ? 14.761 -8.561 1.865 1.00 94.25 71 SER A C 1
ATOM 557 O O . SER A 1 71 ? 15.872 -8.906 2.266 1.00 94.25 71 SER A O 1
ATOM 559 N N . GLU A 1 72 ? 14.030 -9.283 1.014 1.00 78.75 72 GLU A N 1
ATOM 560 C CA . GLU A 1 72 ? 14.481 -10.473 0.274 1.00 78.75 72 GLU A CA 1
ATOM 561 C C . GLU A 1 72 ? 15.182 -10.087 -1.034 1.00 78.75 72 GLU A C 1
ATOM 563 O O . GLU A 1 72 ? 16.212 -10.727 -1.344 1.00 78.75 72 GLU A O 1
#